Protein AF-A0A3B0FKN4-F1 (afdb_monomer)

Nearest PDB structures (foldseek):
  1gvh-assembly1_A  TM=3.431E-01  e=9.562E+00  Escherichia coli

Structure (mmCIF, N/CA/C/O backbone):
data_AF-A0A3B0FKN4-F1
#
_entry.id   AF-A0A3B0FKN4-F1
#
loop_
_atom_site.group_PDB
_atom_site.id
_atom_site.type_symbol
_atom_site.label_atom_id
_atom_site.label_alt_id
_atom_site.label_comp_id
_atom_site.label_asym_id
_atom_site.label_entity_id
_atom_site.label_seq_id
_atom_site.pdbx_PDB_ins_code
_atom_site.Cartn_x
_atom_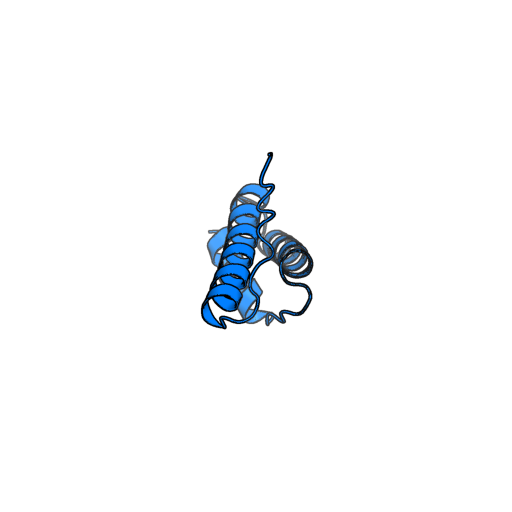site.Cartn_y
_atom_site.Cartn_z
_atom_site.occupancy
_atom_site.B_iso_or_equiv
_atom_site.auth_seq_id
_atom_site.auth_comp_id
_atom_site.auth_asym_id
_atom_site.auth_atom_id
_atom_site.pdbx_PDB_model_num
ATOM 1 N N . MET A 1 1 ? -1.906 5.403 -44.999 1.00 43.47 1 MET A N 1
ATOM 2 C CA . MET A 1 1 ? -1.090 4.416 -44.265 1.00 43.47 1 MET A CA 1
ATOM 3 C C . MET A 1 1 ? -1.238 4.758 -42.798 1.00 43.47 1 MET A C 1
ATOM 5 O O . MET A 1 1 ? -0.934 5.881 -42.428 1.00 43.47 1 MET A O 1
ATOM 9 N N . ALA A 1 2 ? -1.870 3.877 -42.025 1.00 43.38 2 ALA A N 1
ATOM 10 C CA . AL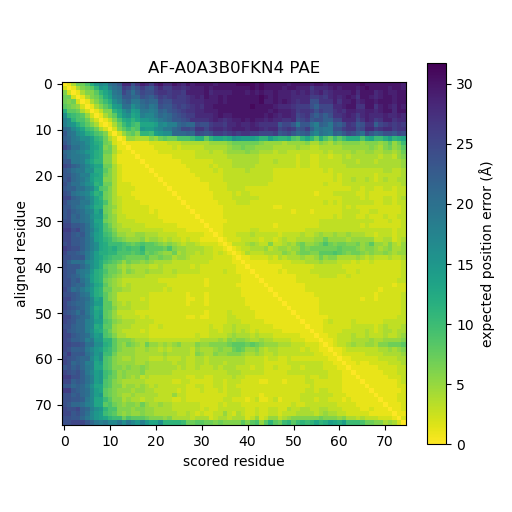A A 1 2 ? -2.131 4.102 -40.610 1.00 43.38 2 ALA A CA 1
ATOM 11 C C . ALA A 1 2 ? -0.857 3.772 -39.829 1.00 43.38 2 ALA A C 1
ATOM 13 O O . ALA A 1 2 ? -0.528 2.601 -39.646 1.00 43.38 2 ALA A O 1
ATOM 14 N N . GLU A 1 3 ? -0.124 4.800 -39.417 1.00 44.94 3 GLU A N 1
ATOM 15 C CA . GLU A 1 3 ? 1.014 4.644 -38.521 1.00 44.94 3 GLU A CA 1
ATOM 16 C C . GLU A 1 3 ? 0.463 4.428 -37.109 1.00 44.94 3 GLU A C 1
ATOM 18 O O . GLU A 1 3 ? 0.138 5.353 -36.372 1.00 44.94 3 GLU A O 1
ATOM 23 N N . SER A 1 4 ? 0.244 3.160 -36.767 1.00 51.03 4 SER A N 1
ATOM 24 C CA . SER A 1 4 ? 0.015 2.752 -35.386 1.00 51.03 4 SER A CA 1
ATOM 25 C C . SER A 1 4 ? 1.340 2.857 -34.639 1.00 51.03 4 SER A C 1
ATOM 27 O O . SER A 1 4 ? 2.043 1.859 -34.485 1.00 51.03 4 SER A O 1
ATOM 29 N N . VAL A 1 5 ? 1.679 4.060 -34.170 1.00 52.94 5 VAL A N 1
ATOM 30 C CA . VAL A 1 5 ? 2.681 4.253 -33.115 1.00 52.94 5 VAL A CA 1
ATOM 31 C C . VAL A 1 5 ? 2.082 3.678 -31.834 1.00 52.94 5 VAL A C 1
ATOM 33 O O . VAL A 1 5 ? 1.501 4.369 -31.002 1.00 52.94 5 VAL A O 1
ATOM 36 N N . ARG A 1 6 ? 2.154 2.352 -31.702 1.00 50.44 6 ARG A N 1
ATOM 37 C CA . ARG A 1 6 ? 2.093 1.718 -30.391 1.00 50.44 6 ARG A CA 1
ATOM 38 C C . ARG A 1 6 ? 3.347 2.191 -29.677 1.00 50.44 6 ARG A C 1
ATOM 40 O O . ARG A 1 6 ? 4.437 1.781 -30.062 1.00 50.44 6 ARG A O 1
ATOM 47 N N . GLY A 1 7 ? 3.175 3.075 -28.698 1.00 46.72 7 GLY A N 1
ATOM 48 C CA . GLY A 1 7 ? 4.215 3.456 -27.752 1.00 46.72 7 GLY A CA 1
ATOM 49 C C . GLY A 1 7 ? 4.714 2.213 -27.027 1.00 46.72 7 GLY A C 1
ATOM 50 O O . GLY A 1 7 ? 4.195 1.832 -25.982 1.00 46.72 7 GLY A O 1
ATOM 51 N N . ALA A 1 8 ? 5.679 1.531 -27.634 1.00 51.22 8 ALA A N 1
ATOM 52 C CA . ALA A 1 8 ? 6.585 0.671 -26.915 1.00 51.22 8 ALA A CA 1
ATOM 53 C C . ALA A 1 8 ? 7.435 1.632 -26.091 1.00 51.22 8 ALA A C 1
ATOM 55 O O . ALA A 1 8 ? 8.187 2.417 -26.660 1.00 51.22 8 ALA A O 1
ATOM 56 N N . LEU A 1 9 ? 7.208 1.639 -24.779 1.00 52.78 9 LEU A N 1
ATOM 57 C CA . LEU A 1 9 ? 8.051 2.331 -23.812 1.00 52.78 9 LEU A CA 1
ATOM 58 C C . LEU A 1 9 ? 9.512 2.069 -24.197 1.00 52.78 9 LEU A C 1
ATOM 60 O O . LEU A 1 9 ? 9.927 0.909 -24.240 1.00 52.78 9 LEU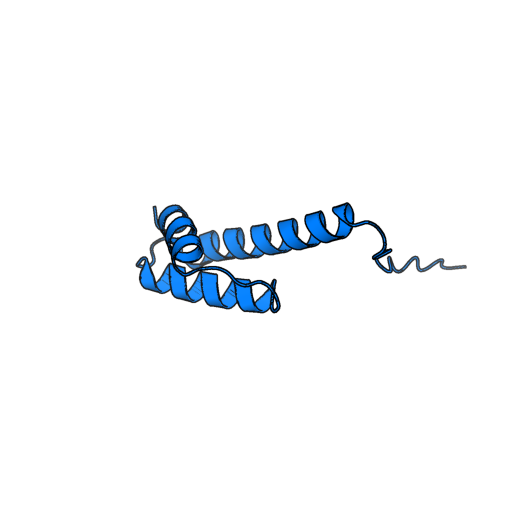 A O 1
ATOM 64 N N . ASP A 1 10 ? 10.260 3.116 -24.534 1.00 54.66 10 ASP A N 1
ATOM 65 C CA . ASP A 1 10 ? 11.706 3.013 -24.673 1.00 54.66 10 ASP A CA 1
ATOM 66 C C . ASP A 1 10 ? 12.249 2.868 -23.247 1.00 54.66 10 ASP A C 1
ATOM 68 O O . ASP A 1 10 ? 12.408 3.831 -22.508 1.00 54.66 10 ASP A O 1
ATOM 72 N N . ILE A 1 11 ? 12.407 1.624 -22.791 1.00 59.53 11 ILE A N 1
ATOM 73 C CA . ILE A 1 11 ? 12.771 1.277 -21.404 1.00 59.53 11 ILE A CA 1
ATOM 74 C C . ILE A 1 11 ? 14.271 1.543 -21.139 1.00 59.53 11 ILE A C 1
ATOM 76 O O . ILE A 1 11 ? 14.915 0.807 -20.392 1.00 59.53 11 ILE A O 1
ATOM 80 N N . 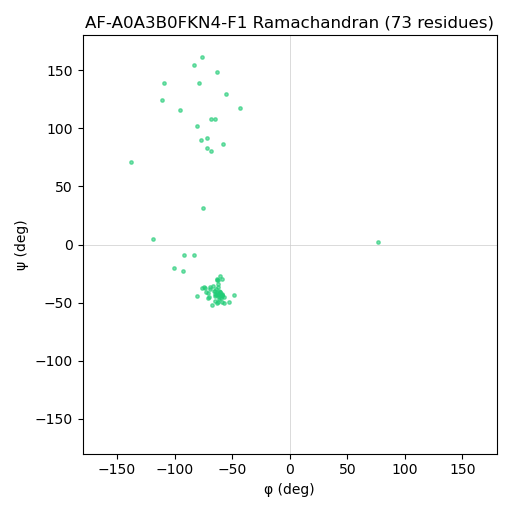SER A 1 12 ? 14.859 2.546 -21.795 1.00 64.81 12 SER A N 1
ATOM 81 C CA . SER A 1 12 ? 16.291 2.856 -21.720 1.00 64.81 12 SER A CA 1
ATOM 82 C C . SER A 1 12 ? 16.595 4.026 -20.786 1.00 64.81 12 SER A C 1
ATOM 84 O O . SER A 1 12 ? 17.734 4.140 -20.334 1.00 64.81 12 SER A O 1
ATOM 86 N N . ASP A 1 13 ? 15.609 4.877 -20.474 1.00 85.25 13 ASP A N 1
ATOM 87 C CA . ASP A 1 13 ? 15.793 6.028 -19.590 1.00 85.25 13 ASP A CA 1
ATOM 88 C C . ASP A 1 13 ? 15.396 5.696 -18.134 1.00 85.25 13 ASP A C 1
ATOM 90 O O . ASP A 1 13 ? 14.228 5.415 -17.838 1.00 85.25 13 ASP A O 1
ATOM 94 N N . PRO A 1 14 ? 16.345 5.729 -17.179 1.00 87.50 14 PRO A N 1
ATOM 95 C CA . PRO A 1 14 ? 16.055 5.465 -15.773 1.00 87.50 14 PRO A CA 1
ATOM 96 C C . PRO A 1 14 ? 15.015 6.411 -15.164 1.00 87.50 14 PRO A C 1
ATOM 98 O O . PRO A 1 14 ? 14.293 5.997 -14.257 1.00 87.50 14 PRO A O 1
ATOM 101 N N . ASN A 1 15 ? 14.905 7.658 -15.639 1.00 90.25 15 ASN A N 1
ATOM 102 C CA . ASN A 1 15 ? 13.904 8.585 -15.117 1.00 90.25 15 ASN A CA 1
ATOM 103 C C . ASN A 1 15 ? 12.506 8.208 -15.603 1.00 90.25 15 ASN A C 1
ATOM 105 O O . ASN A 1 15 ? 11.565 8.303 -14.821 1.00 90.25 15 ASN A O 1
ATOM 109 N N . GLU A 1 16 ? 12.336 7.748 -16.843 1.00 89.94 16 GLU A N 1
ATOM 110 C CA . GLU A 1 16 ? 11.040 7.243 -17.323 1.00 89.94 16 GLU A CA 1
ATOM 111 C C . GLU A 1 16 ? 10.571 6.022 -16.522 1.00 89.94 16 GLU A C 1
ATOM 113 O O . GLU A 1 16 ? 9.396 5.929 -16.149 1.00 89.94 16 GLU A O 1
ATOM 118 N N . ILE A 1 17 ? 11.495 5.120 -16.174 1.00 89.19 17 ILE A N 1
ATOM 119 C CA . ILE A 1 17 ? 11.198 3.969 -15.310 1.00 89.19 17 ILE A CA 1
ATOM 120 C C . ILE A 1 17 ? 10.761 4.447 -13.922 1.00 89.19 17 ILE A C 1
ATOM 122 O O . ILE A 1 17 ? 9.714 4.023 -13.430 1.00 89.19 17 ILE A O 1
ATOM 126 N N . LEU A 1 18 ? 11.527 5.344 -13.294 1.00 90.69 18 LEU A N 1
ATOM 127 C CA . LEU A 1 18 ? 11.200 5.871 -11.966 1.00 90.69 18 LEU A CA 1
ATOM 128 C C . LEU A 1 18 ? 9.869 6.628 -11.958 1.00 90.69 18 LEU A C 1
ATOM 130 O O . LEU A 1 18 ? 9.065 6.407 -11.057 1.00 90.69 18 LEU A O 1
ATOM 134 N N . ASN A 1 19 ? 9.597 7.449 -12.975 1.00 93.56 19 ASN A N 1
ATOM 135 C CA . ASN A 1 19 ? 8.318 8.145 -13.123 1.00 93.56 19 ASN A CA 1
ATOM 136 C C . ASN A 1 19 ? 7.159 7.156 -13.264 1.00 93.56 19 ASN A C 1
ATOM 138 O O . ASN A 1 19 ? 6.138 7.312 -12.606 1.00 93.56 19 ASN A O 1
ATOM 142 N N . THR A 1 20 ? 7.332 6.093 -14.051 1.00 92.06 20 THR A N 1
ATOM 143 C CA . THR A 1 20 ? 6.304 5.053 -14.197 1.00 92.06 20 THR A CA 1
ATOM 144 C C . THR A 1 20 ? 6.024 4.345 -12.870 1.00 92.06 20 THR A C 1
ATOM 146 O O . THR A 1 20 ? 4.867 4.094 -12.529 1.00 92.06 20 THR A O 1
ATOM 149 N N . LEU A 1 21 ? 7.069 4.005 -12.109 1.00 92.44 21 LEU A N 1
ATOM 150 C CA . LEU A 1 21 ? 6.920 3.373 -10.796 1.00 92.44 21 LEU A CA 1
ATOM 151 C C . LEU A 1 21 ? 6.257 4.318 -9.788 1.00 92.44 21 LEU A C 1
ATOM 153 O O . LEU A 1 21 ? 5.401 3.875 -9.022 1.00 92.44 21 LEU A O 1
ATOM 157 N N . LEU A 1 22 ? 6.616 5.604 -9.823 1.00 93.62 22 LEU A N 1
ATOM 158 C CA . LEU A 1 22 ? 6.012 6.641 -8.994 1.00 93.62 22 LEU A CA 1
ATOM 159 C C . LEU A 1 22 ? 4.520 6.793 -9.303 1.00 93.62 22 LEU A C 1
ATOM 161 O O . LEU A 1 22 ? 3.714 6.688 -8.386 1.00 93.62 22 LEU A O 1
ATOM 165 N N . SER A 1 23 ? 4.136 6.919 -10.577 1.00 95.31 23 SER A N 1
ATOM 166 C CA . SER A 1 23 ? 2.723 7.035 -10.957 1.00 95.31 23 SER A CA 1
ATOM 167 C C . SER A 1 23 ? 1.906 5.830 -10.489 1.00 95.31 23 SER A C 1
ATOM 169 O O . SER A 1 23 ? 0.854 6.000 -9.882 1.00 95.31 23 SER A O 1
ATOM 171 N N . ARG A 1 24 ? 2.423 4.606 -10.658 1.00 94.75 24 ARG A N 1
ATOM 172 C CA . ARG A 1 24 ? 1.749 3.392 -10.161 1.00 94.75 24 ARG A CA 1
ATOM 173 C C . ARG A 1 24 ? 1.594 3.374 -8.640 1.00 94.75 24 ARG A C 1
ATOM 175 O O . ARG A 1 24 ? 0.594 2.861 -8.135 1.00 94.75 24 ARG A O 1
ATOM 182 N N . LEU A 1 25 ? 2.588 3.884 -7.911 1.00 94.25 25 LEU A N 1
ATOM 183 C CA . LEU A 1 25 ? 2.527 4.015 -6.456 1.00 94.25 25 LEU A CA 1
ATOM 184 C C . LEU A 1 25 ? 1.437 5.013 -6.049 1.00 94.25 25 LEU A C 1
ATOM 186 O O . LEU A 1 25 ? 0.603 4.692 -5.202 1.00 94.25 25 LEU A O 1
ATOM 190 N N . GLU A 1 26 ? 1.416 6.188 -6.677 1.00 94.31 26 GLU A N 1
ATOM 191 C CA . GLU A 1 26 ? 0.416 7.230 -6.428 1.00 94.31 26 GLU A CA 1
ATOM 192 C C . GLU A 1 26 ? -1.003 6.730 -6.719 1.00 94.31 26 GLU A C 1
ATOM 194 O O . GLU A 1 26 ? -1.892 6.885 -5.883 1.00 94.31 26 GLU A O 1
ATOM 199 N N . GLU A 1 27 ? -1.210 6.048 -7.848 1.00 94.81 27 GLU A N 1
ATOM 200 C CA . GLU A 1 27 ? -2.498 5.444 -8.202 1.00 94.81 27 GLU A CA 1
ATOM 201 C C . GLU A 1 27 ? -2.965 4.426 -7.148 1.00 94.81 27 GLU A C 1
ATOM 203 O O . GLU A 1 27 ? -4.139 4.411 -6.765 1.00 94.81 27 GLU A O 1
ATOM 208 N N . ALA A 1 28 ? -2.060 3.585 -6.635 1.00 94.12 28 ALA A N 1
ATOM 209 C CA . ALA A 1 28 ? -2.390 2.607 -5.601 1.00 94.12 28 ALA A CA 1
ATOM 210 C C . ALA A 1 28 ? -2.796 3.274 -4.274 1.00 94.12 28 ALA A C 1
ATOM 212 O O . ALA A 1 28 ? -3.740 2.812 -3.620 1.00 94.12 28 ALA A O 1
ATOM 213 N N . ILE A 1 29 ? -2.116 4.358 -3.886 1.00 92.81 29 ILE A N 1
ATOM 214 C CA . ILE A 1 29 ? -2.429 5.134 -2.679 1.00 92.81 29 ILE A CA 1
ATOM 215 C C . ILE A 1 29 ? -3.782 5.840 -2.836 1.00 92.81 29 ILE A C 1
ATOM 217 O O . ILE A 1 29 ? -4.673 5.599 -2.023 1.00 92.81 29 ILE A O 1
ATOM 221 N N . GLN A 1 30 ? -3.993 6.591 -3.922 1.00 93.69 30 GLN A N 1
ATOM 222 C CA . GLN A 1 30 ? -5.240 7.332 -4.177 1.00 93.69 30 GLN A CA 1
ATOM 223 C C . GLN A 1 30 ? -6.461 6.424 -4.272 1.00 93.69 30 GLN A C 1
ATOM 225 O O . GLN A 1 30 ? -7.540 6.713 -3.738 1.00 93.69 30 GLN A O 1
ATOM 230 N N . ALA A 1 31 ? -6.300 5.276 -4.933 1.00 93.75 31 ALA A N 1
ATOM 231 C CA . ALA A 1 31 ? -7.351 4.283 -4.943 1.00 93.75 31 ALA A CA 1
ATOM 232 C C . ALA A 1 31 ? -7.691 3.893 -3.497 1.00 93.75 31 ALA A C 1
ATOM 234 O O . ALA A 1 31 ? -8.868 3.699 -3.170 1.00 93.75 31 ALA A O 1
ATOM 235 N N . THR A 1 32 ? -6.672 3.663 -2.652 1.00 93.50 32 THR A N 1
ATOM 236 C CA . THR A 1 32 ? -6.845 3.191 -1.264 1.00 93.50 32 THR A CA 1
ATOM 237 C C . THR A 1 32 ? -7.573 4.228 -0.431 1.00 93.50 32 THR A C 1
ATOM 239 O O . THR A 1 32 ?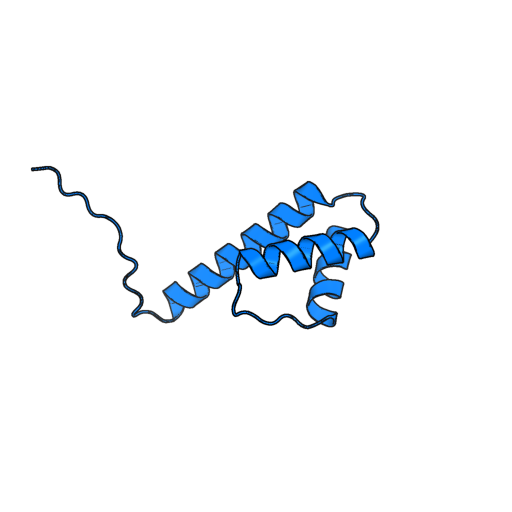 -8.522 3.858 0.252 1.00 93.50 32 THR A O 1
ATOM 242 N N . GLU A 1 33 ? -7.231 5.506 -0.579 1.00 91.06 33 GLU A N 1
ATOM 243 C CA . GLU A 1 33 ? -7.977 6.619 0.018 1.00 91.06 33 GLU A CA 1
ATOM 244 C C . GLU A 1 33 ? -9.462 6.554 -0.325 1.00 91.06 33 GLU A C 1
ATOM 246 O O . GLU A 1 33 ? -10.314 6.552 0.560 1.00 91.06 33 GLU A O 1
ATOM 251 N N . THR A 1 34 ? -9.778 6.381 -1.607 1.00 90.19 34 THR A N 1
ATOM 252 C CA . THR A 1 34 ? -11.169 6.327 -2.073 1.00 90.19 34 THR A CA 1
ATOM 253 C C . THR A 1 34 ? -11.934 5.125 -1.508 1.00 90.19 34 THR A C 1
ATOM 255 O O . THR A 1 34 ? -13.121 5.221 -1.206 1.00 90.19 34 THR A O 1
ATOM 258 N N . ALA A 1 35 ? -11.278 3.970 -1.386 1.00 89.06 35 ALA A N 1
ATOM 259 C CA . ALA A 1 35 ? -11.941 2.714 -1.035 1.00 89.06 35 ALA A CA 1
ATOM 260 C C . ALA A 1 35 ? -11.958 2.401 0.465 1.00 89.06 35 ALA A C 1
ATOM 262 O O . ALA A 1 35 ? -12.778 1.594 0.901 1.00 89.06 35 ALA A O 1
ATOM 263 N N . ALA A 1 36 ? -11.033 2.981 1.228 1.00 87.94 36 ALA A N 1
ATOM 264 C CA . ALA A 1 36 ? -10.814 2.657 2.631 1.00 87.94 36 ALA A CA 1
ATOM 265 C C . ALA A 1 36 ? -11.040 3.848 3.577 1.00 87.94 36 ALA A C 1
ATOM 267 O O . ALA A 1 36 ? -10.842 3.706 4.784 1.00 87.94 36 ALA A O 1
ATOM 268 N N . SER A 1 37 ? -11.500 4.995 3.064 1.00 82.44 37 SER A N 1
ATOM 269 C CA . SER A 1 37 ? -11.924 6.125 3.895 1.00 82.44 37 SER A CA 1
ATOM 270 C C . SER A 1 37 ? -12.997 5.694 4.907 1.00 82.44 37 SER A C 1
ATOM 272 O O . SER A 1 37 ? -13.981 5.038 4.558 1.00 82.44 37 SER A O 1
ATOM 274 N N . GLY A 1 38 ? -12.786 6.029 6.183 1.00 84.38 38 GLY A N 1
ATOM 275 C CA . GLY A 1 38 ? -13.680 5.656 7.285 1.00 84.38 38 GLY A CA 1
ATOM 276 C C . GLY A 1 38 ? -13.570 4.199 7.760 1.00 84.38 38 GLY A C 1
ATOM 277 O O . GLY A 1 38 ? -14.310 3.802 8.662 1.00 84.38 38 GLY A O 1
ATOM 278 N N . LEU A 1 39 ? -12.661 3.396 7.195 1.00 90.25 39 LEU A N 1
ATOM 279 C CA . LEU A 1 39 ? -12.347 2.059 7.703 1.00 90.25 39 LEU A CA 1
ATOM 280 C C . LEU A 1 39 ? -11.331 2.123 8.855 1.00 90.25 39 LEU A C 1
ATOM 282 O O . LEU A 1 39 ? -10.527 3.051 8.937 1.00 90.25 39 LEU A O 1
ATOM 286 N N . PRO A 1 40 ? -11.315 1.121 9.754 1.00 92.56 40 PRO A N 1
ATOM 287 C CA . PRO A 1 40 ? -10.278 1.031 10.775 1.00 92.56 40 PRO A CA 1
ATOM 288 C C . PRO A 1 40 ? -8.891 0.840 10.145 1.00 92.56 40 PRO A C 1
ATOM 290 O O . PRO A 1 40 ? -8.754 0.165 9.125 1.00 92.56 40 PRO A O 1
ATOM 293 N N . LEU A 1 41 ? -7.851 1.359 10.807 1.00 92.00 41 LEU A N 1
ATOM 294 C CA . LEU A 1 41 ? -6.470 1.381 10.302 1.00 92.00 41 LEU A CA 1
ATOM 295 C C . LEU A 1 41 ? -5.984 0.026 9.761 1.00 92.00 41 LEU A C 1
ATOM 297 O O . LEU A 1 41 ? -5.410 -0.026 8.681 1.00 92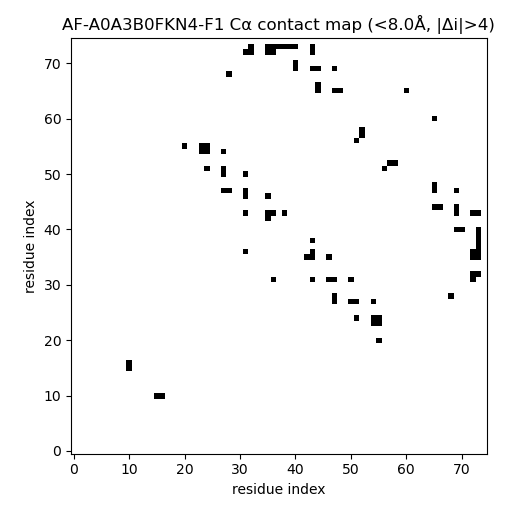.00 41 LEU A O 1
ATOM 301 N N . PHE A 1 42 ? -6.268 -1.082 10.451 1.00 92.19 42 PHE A N 1
ATOM 302 C CA . PHE A 1 42 ? -5.842 -2.417 10.005 1.00 92.19 42 PHE A CA 1
ATOM 303 C C . PHE A 1 42 ? -6.459 -2.835 8.655 1.00 92.19 42 PHE A C 1
ATOM 305 O O . PHE A 1 42 ? -5.853 -3.593 7.900 1.00 92.19 42 PHE A O 1
ATOM 312 N N . ALA A 1 43 ? -7.675 -2.368 8.347 1.00 93.69 43 ALA A N 1
ATOM 313 C CA . ALA A 1 43 ? -8.343 -2.649 7.080 1.00 93.69 43 ALA A CA 1
ATOM 314 C C . ALA A 1 43 ? -7.751 -1.794 5.952 1.00 93.69 43 ALA A C 1
ATOM 316 O O . ALA A 1 43 ? -7.558 -2.295 4.845 1.00 93.69 43 ALA A O 1
ATOM 317 N N . VAL A 1 44 ? -7.393 -0.541 6.257 1.00 94.94 44 VAL A N 1
ATOM 318 C CA . VAL A 1 44 ? -6.649 0.340 5.346 1.00 94.94 44 VAL A CA 1
ATOM 319 C C . VAL A 1 44 ? -5.276 -0.261 5.027 1.00 94.94 44 VAL A C 1
ATOM 321 O O . VAL A 1 44 ? -4.930 -0.391 3.856 1.00 94.94 44 VAL A O 1
ATOM 324 N N . GLU A 1 45 ? -4.536 -0.728 6.039 1.00 94.81 45 GLU A N 1
ATOM 325 C CA . GLU A 1 45 ? -3.229 -1.385 5.876 1.00 94.81 45 GLU A CA 1
ATOM 326 C C . GLU A 1 45 ? -3.317 -2.635 4.986 1.00 94.81 45 GLU A C 1
ATOM 328 O O . GLU A 1 45 ? -2.478 -2.841 4.100 1.00 94.81 45 GLU A O 1
ATOM 333 N N . ALA A 1 46 ? -4.343 -3.470 5.187 1.00 94.00 46 ALA A N 1
ATOM 334 C CA . ALA A 1 46 ? -4.569 -4.665 4.379 1.00 94.00 46 ALA A CA 1
ATOM 335 C C . ALA A 1 46 ? -4.872 -4.318 2.912 1.00 94.00 46 ALA A C 1
ATOM 337 O O . ALA A 1 46 ? -4.315 -4.941 2.002 1.00 94.00 46 ALA A O 1
ATOM 338 N N . GLU A 1 47 ? -5.715 -3.311 2.676 1.00 94.56 47 GLU A N 1
ATOM 339 C CA . GLU A 1 47 ? -6.093 -2.900 1.325 1.00 94.56 47 GLU A CA 1
ATOM 340 C C . GLU A 1 47 ? -4.939 -2.207 0.590 1.00 94.56 47 GLU A C 1
ATOM 342 O O . GLU A 1 47 ? -4.671 -2.535 -0.571 1.00 94.56 47 GLU A O 1
ATOM 347 N N . LEU A 1 48 ? -4.192 -1.340 1.282 1.00 94.75 48 LEU A N 1
ATOM 348 C CA . LEU A 1 48 ? -2.985 -0.708 0.755 1.00 94.75 48 LEU A CA 1
ATOM 349 C C . LEU A 1 48 ? -1.957 -1.767 0.349 1.00 94.75 48 LEU A C 1
ATOM 351 O O . LEU A 1 48 ? -1.469 -1.781 -0.780 1.00 94.75 48 LEU A O 1
ATOM 355 N N . THR A 1 49 ? -1.688 -2.723 1.241 1.00 95.06 49 THR A N 1
ATOM 356 C CA . THR A 1 49 ? -0.754 -3.826 0.982 1.00 95.06 49 THR A CA 1
ATOM 357 C C . THR A 1 49 ? -1.173 -4.647 -0.236 1.00 95.06 49 THR A C 1
ATOM 359 O O . THR A 1 49 ? -0.334 -5.011 -1.064 1.00 95.06 49 THR A O 1
ATOM 362 N N . ARG A 1 50 ? -2.471 -4.952 -0.365 1.00 94.62 50 ARG A N 1
ATOM 363 C CA . ARG A 1 50 ? -3.010 -5.709 -1.500 1.00 94.62 50 ARG A CA 1
ATOM 364 C C . ARG A 1 50 ? -2.769 -4.975 -2.816 1.00 94.62 50 ARG A C 1
ATOM 366 O O . ARG A 1 50 ? -2.346 -5.599 -3.785 1.00 94.62 50 ARG A O 1
ATOM 373 N N . ARG A 1 51 ? -3.019 -3.668 -2.853 1.00 94.69 51 ARG A N 1
ATOM 374 C CA . ARG A 1 51 ? -2.899 -2.853 -4.070 1.00 94.69 51 ARG A CA 1
ATOM 375 C C . ARG A 1 51 ? -1.460 -2.613 -4.473 1.00 94.69 51 ARG A C 1
ATOM 377 O O . ARG A 1 51 ? -1.147 -2.766 -5.648 1.00 94.69 51 ARG A O 1
ATOM 384 N N . LEU A 1 52 ? -0.580 -2.354 -3.511 1.00 94.75 52 LEU A N 1
ATOM 385 C CA . LEU A 1 52 ? 0.848 -2.209 -3.777 1.00 94.75 52 LEU A CA 1
ATOM 386 C C . LEU A 1 52 ? 1.446 -3.482 -4.381 1.00 94.75 52 LEU A C 1
ATOM 388 O O . LEU A 1 52 ? 2.187 -3.390 -5.352 1.00 94.75 52 LEU A O 1
ATOM 392 N N . ARG A 1 53 ? 1.056 -4.673 -3.904 1.00 93.50 53 ARG A N 1
ATOM 393 C CA . ARG A 1 53 ? 1.494 -5.943 -4.520 1.00 93.50 53 ARG A CA 1
ATOM 394 C C . ARG A 1 53 ? 1.010 -6.126 -5.958 1.00 93.50 53 ARG A C 1
ATOM 396 O O . ARG A 1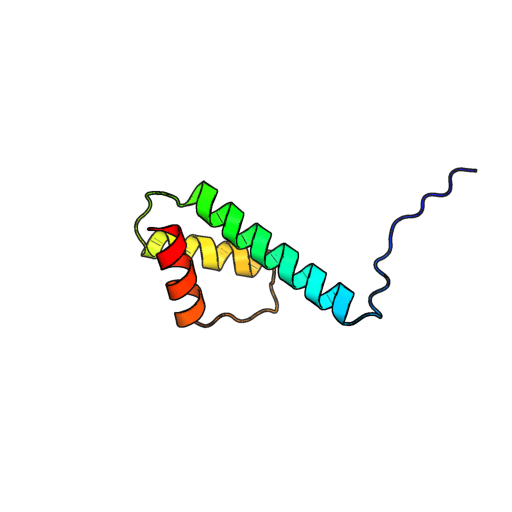 53 ? 1.668 -6.817 -6.725 1.00 93.50 53 ARG A O 1
ATOM 403 N N . VAL A 1 54 ? -0.143 -5.561 -6.314 1.00 93.06 54 VAL A N 1
ATOM 404 C CA . VAL A 1 54 ? -0.685 -5.638 -7.680 1.00 93.06 54 VAL A CA 1
ATOM 405 C C . VAL A 1 54 ? -0.013 -4.610 -8.592 1.00 93.06 54 VAL A C 1
ATOM 407 O O . VAL A 1 54 ? 0.359 -4.944 -9.712 1.00 93.06 54 VAL A O 1
ATOM 410 N N . ALA A 1 55 ? 0.161 -3.375 -8.118 1.00 92.50 55 ALA A N 1
ATOM 411 C CA . ALA A 1 55 ? 0.740 -2.281 -8.897 1.00 92.50 55 ALA A CA 1
ATOM 412 C C . ALA A 1 55 ? 2.263 -2.421 -9.075 1.00 92.50 55 ALA A C 1
ATOM 414 O O . ALA A 1 55 ? 2.809 -2.088 -10.130 1.00 92.50 55 ALA A O 1
ATOM 415 N N . LEU A 1 56 ? 2.944 -2.920 -8.040 1.00 93.12 56 LEU A N 1
ATOM 416 C CA . LEU A 1 56 ? 4.399 -2.981 -7.916 1.00 93.12 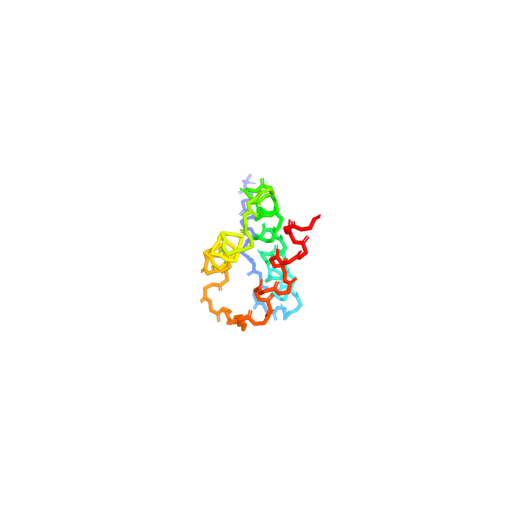56 LEU A CA 1
ATOM 417 C C . LEU A 1 56 ? 4.828 -4.343 -7.324 1.00 93.12 56 LEU A C 1
ATOM 419 O O . LEU A 1 56 ? 5.264 -4.409 -6.175 1.00 93.12 56 LEU A O 1
ATOM 423 N N . PRO A 1 57 ? 4.709 -5.447 -8.087 1.00 87.88 57 PRO A N 1
ATOM 424 C CA . PRO A 1 57 ? 4.915 -6.807 -7.574 1.00 87.88 57 PRO A CA 1
ATOM 425 C C . PRO A 1 57 ? 6.336 -7.079 -7.059 1.00 87.88 57 PRO A C 1
ATOM 427 O O . PRO A 1 57 ? 6.508 -7.865 -6.128 1.00 87.88 57 PRO A O 1
ATOM 430 N N . ASP A 1 58 ? 7.343 -6.415 -7.629 1.00 89.00 58 ASP A N 1
ATOM 431 C CA . ASP A 1 58 ? 8.750 -6.562 -7.238 1.00 89.00 58 ASP A CA 1
ATOM 432 C C . ASP A 1 58 ? 9.199 -5.547 -6.173 1.00 89.00 58 ASP A C 1
ATOM 434 O O . ASP A 1 58 ? 10.296 -5.667 -5.619 1.00 89.00 58 ASP A O 1
ATOM 438 N N . ALA A 1 59 ? 8.363 -4.554 -5.850 1.00 88.56 59 ALA A N 1
ATOM 439 C CA . ALA A 1 59 ? 8.676 -3.582 -4.812 1.00 88.56 59 ALA A CA 1
ATOM 440 C C . ALA A 1 59 ? 8.416 -4.173 -3.422 1.00 88.56 59 ALA A C 1
ATOM 442 O O . ALA A 1 59 ? 7.414 -4.846 -3.169 1.00 88.56 59 ALA A O 1
ATOM 443 N N . ARG A 1 60 ? 9.324 -3.888 -2.488 1.00 90.19 60 ARG A N 1
ATOM 444 C CA . ARG A 1 60 ? 9.166 -4.249 -1.079 1.00 90.19 60 ARG A CA 1
ATOM 445 C C . ARG A 1 60 ? 8.953 -2.991 -0.263 1.00 90.19 60 ARG A C 1
ATOM 447 O O . ARG A 1 60 ? 9.794 -2.102 -0.274 1.00 90.19 60 ARG A O 1
ATOM 454 N N . PHE A 1 61 ? 7.854 -2.982 0.475 1.00 90.38 61 PHE A N 1
ATOM 455 C CA . PHE A 1 61 ? 7.521 -1.947 1.441 1.00 90.38 61 PHE A CA 1
ATOM 456 C C . PHE A 1 61 ? 7.652 -2.532 2.837 1.00 90.38 61 PHE A C 1
ATOM 458 O O . PHE A 1 61 ? 7.287 -3.691 3.073 1.00 90.38 61 PHE A O 1
ATOM 465 N N . THR A 1 62 ? 8.206 -1.758 3.760 1.00 93.75 62 THR A N 1
ATOM 466 C CA . THR A 1 62 ? 8.289 -2.177 5.154 1.00 93.75 62 THR A CA 1
ATOM 467 C C . THR A 1 62 ? 6.925 -2.034 5.823 1.00 93.75 62 THR A C 1
ATOM 469 O O . THR A 1 62 ? 6.049 -1.305 5.358 1.00 93.75 62 THR A O 1
ATOM 472 N N . ALA A 1 63 ? 6.732 -2.718 6.951 1.00 91.88 63 ALA A N 1
ATOM 473 C CA . ALA A 1 63 ? 5.522 -2.525 7.749 1.00 91.88 63 ALA A CA 1
ATOM 474 C C . ALA A 1 63 ? 5.381 -1.073 8.250 1.00 91.88 63 ALA A C 1
ATOM 476 O O . ALA A 1 63 ? 4.264 -0.612 8.472 1.00 91.88 63 ALA A O 1
ATOM 477 N N . GLU A 1 64 ? 6.498 -0.357 8.410 1.00 93.94 64 GLU A N 1
ATOM 478 C CA . GLU A 1 64 ? 6.512 1.048 8.815 1.00 93.94 64 GLU A CA 1
ATOM 479 C C . GLU A 1 64 ? 5.983 1.961 7.704 1.00 93.94 64 GLU A C 1
ATOM 481 O O . GLU A 1 64 ? 5.106 2.777 7.982 1.00 93.94 64 GLU A O 1
ATOM 486 N N . ASP A 1 65 ? 6.412 1.756 6.452 1.00 92.69 65 ASP A N 1
ATOM 487 C CA . ASP A 1 65 ? 5.909 2.507 5.288 1.00 92.69 65 ASP A CA 1
ATOM 488 C C . ASP A 1 65 ? 4.388 2.359 5.158 1.00 92.69 65 ASP A C 1
ATOM 490 O O . ASP A 1 65 ? 3.645 3.340 5.086 1.00 92.69 65 ASP A O 1
ATOM 494 N N . ILE A 1 66 ? 3.911 1.109 5.206 1.00 93.69 66 ILE A N 1
ATOM 495 C CA . ILE A 1 66 ? 2.484 0.790 5.092 1.00 93.69 66 ILE A CA 1
ATOM 496 C C . ILE A 1 66 ? 1.691 1.446 6.217 1.00 93.69 66 ILE A C 1
ATOM 498 O O . ILE A 1 66 ? 0.633 2.020 5.956 1.00 93.69 66 ILE A O 1
ATOM 502 N N . ARG A 1 67 ? 2.192 1.399 7.455 1.00 93.00 67 ARG A N 1
ATOM 503 C CA . ARG A 1 67 ? 1.536 2.036 8.598 1.00 93.00 67 ARG A CA 1
ATOM 504 C C . ARG A 1 67 ? 1.506 3.557 8.451 1.00 93.00 67 ARG A C 1
ATOM 506 O O . ARG A 1 67 ? 0.465 4.157 8.704 1.00 93.00 67 ARG A O 1
ATOM 513 N N . ALA A 1 68 ? 2.610 4.177 8.038 1.00 93.44 68 ALA A N 1
ATOM 514 C CA . ALA A 1 68 ? 2.708 5.626 7.874 1.00 93.44 68 ALA A CA 1
ATOM 515 C C . ALA A 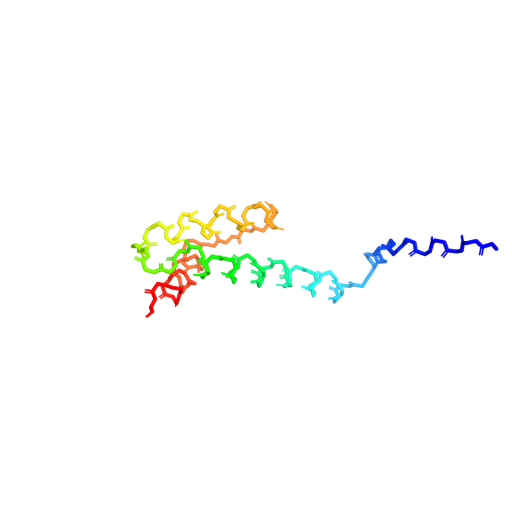1 68 ? 1.749 6.153 6.795 1.00 93.44 68 ALA A C 1
ATOM 517 O O . ALA A 1 68 ? 1.091 7.174 6.995 1.00 93.44 68 ALA A O 1
ATOM 518 N N . TRP A 1 69 ? 1.623 5.448 5.670 1.00 92.81 69 TRP A N 1
ATOM 519 C CA . TRP A 1 69 ? 0.660 5.800 4.626 1.00 92.81 69 TRP A CA 1
ATOM 520 C C . TRP A 1 69 ? -0.775 5.513 5.056 1.00 92.81 69 TRP A C 1
ATOM 522 O O . TRP A 1 69 ? -1.631 6.382 4.942 1.00 92.81 69 TRP A O 1
ATOM 532 N N . SER A 1 70 ? -1.044 4.344 5.637 1.00 92.50 70 SER A N 1
ATOM 533 C CA . SER A 1 70 ? -2.398 3.986 6.081 1.00 92.50 70 SER A CA 1
ATOM 534 C C . SER A 1 70 ? -2.923 4.920 7.173 1.00 92.50 70 SER A C 1
ATOM 536 O O . SER A 1 70 ? -4.113 5.215 7.194 1.00 92.50 70 SER A O 1
ATOM 538 N N . ALA A 1 71 ? -2.051 5.423 8.052 1.00 91.88 71 ALA A N 1
ATOM 539 C CA . ALA A 1 71 ? -2.415 6.409 9.067 1.00 91.88 71 ALA A CA 1
ATOM 540 C C . ALA A 1 71 ? -2.818 7.761 8.463 1.00 91.88 71 ALA A C 1
ATOM 542 O O . ALA A 1 71 ? -3.728 8.397 8.981 1.00 91.88 71 ALA A O 1
ATOM 543 N N . GLN A 1 72 ? -2.177 8.181 7.368 1.00 89.50 72 GLN A N 1
ATOM 544 C CA . GLN A 1 72 ? -2.572 9.389 6.635 1.00 89.50 72 GLN A CA 1
ATOM 545 C C . GLN A 1 72 ? -3.912 9.197 5.919 1.00 89.50 72 GLN A C 1
ATOM 547 O O . GLN A 1 72 ? -4.735 10.101 5.930 1.00 89.50 72 GLN A O 1
ATOM 552 N N . ILE A 1 73 ? -4.147 8.007 5.361 1.00 88.38 73 ILE A N 1
ATOM 553 C CA . ILE A 1 73 ? -5.390 7.660 4.658 1.00 88.38 73 ILE A CA 1
ATOM 554 C C . ILE A 1 73 ? -6.588 7.547 5.618 1.00 88.38 73 ILE A C 1
ATOM 556 O O . ILE A 1 73 ? -7.717 7.868 5.255 1.00 88.38 73 ILE A O 1
ATOM 560 N N . ALA A 1 74 ? -6.360 7.030 6.826 1.00 84.50 74 ALA A N 1
ATOM 561 C CA . ALA A 1 74 ? -7.402 6.829 7.830 1.00 84.50 74 ALA A CA 1
ATOM 562 C C . ALA A 1 74 ? -7.726 8.093 8.653 1.00 84.50 74 ALA A C 1
ATOM 564 O O . ALA A 1 74 ? -8.663 8.049 9.455 1.00 84.50 74 ALA A O 1
ATOM 565 N N . SER A 1 75 ? -6.927 9.160 8.514 1.00 77.12 75 SER A N 1
ATOM 566 C CA . SER A 1 75 ? -7.106 10.434 9.224 1.00 77.12 75 SER A CA 1
ATOM 567 C C . SER A 1 75 ? -8.138 11.330 8.554 1.00 77.12 75 SER A C 1
ATOM 569 O O . SER A 1 75 ? -8.673 12.178 9.306 1.00 77.12 75 SER A O 1
#

pLDDT: mean 85.16, std 15.29, range [43.38, 95.31]

Radius of gyration: 15.86 Å; Cα contacts (8 Å, |Δi|>4): 50; chains: 1; bounding box: 30×17×55 Å

Foldseek 3Di:
DDPPPPPPPPVPDPVVVVVQLVVLLVVLLVVLLVPCEPHPLVVSLVSSVVSCCVSPVPDDDDPVRSSVSSVVSHD

Solvent-accessible surface area (backbone atoms only — not comparable to full-atom values): 4455 Å² total; per-residue (Å²): 132,86,82,78,79,71,81,70,77,76,89,79,46,70,64,61,52,50,52,53,54,47,52,41,50,50,52,35,50,55,53,35,39,74,74,29,55,88,40,58,56,72,56,28,35,52,51,42,53,56,38,44,48,70,65,38,67,89,64,85,77,53,75,62,57,45,48,59,51,24,53,63,48,50,103

Mean predicted aligned error: 7.97 Å

Sequence (75 aa):
MAESVRGALDISDPNEILNTLLSRLEEAIQATETAASGLPLFAVEAELTRRLRVALPDARFTAEDIRAWSAQIAS

Secondary structure (DSSP, 8-state):
----------TT-HHHHHHHHHHHHHHHHHHHHHHHTTS-HHHHHHHHHHHHHHH-TT----HHHHHHHHHHHT-

Organism: Pseudarthrobacter phenanthrenivorans (NCBI:txid361575)